Protein AF-A0A7C2J4K4-F1 (afdb_monomer_lite)

pLDDT: mean 77.4, std 17.07, range [34.66, 92.62]

Sequence (93 aa):
MIERRFFETRLPKPVMDRISRYAGEGRQLRAVFGPEGCRLVAVAAGCVPAVVLHSHTEEEFAQLRTAVLLEWERASRTLRSRGRTSSSEPLPA

Secondary structure (DSSP, 8-state):
------------HHHHHHHHHHHHTTPEEEEEEETTEEEEEEE-TTS--EEEEEESSHHHHHHHHHHHHHHHHHHHHHHHHHHHHS---PPP-

Structure (mmCIF, N/CA/C/O backbone):
data_AF-A0A7C2J4K4-F1
#
_entry.id   AF-A0A7C2J4K4-F1
#
loop_
_atom_site.group_PDB
_atom_site.id
_atom_site.type_symbol
_atom_site.label_atom_id
_atom_site.label_alt_id
_atom_site.label_comp_id
_atom_site.label_asym_id
_atom_site.label_entity_id
_atom_site.label_seq_id
_atom_site.pdbx_PDB_ins_code
_atom_site.Cartn_x
_atom_site.Cartn_y
_atom_site.Cartn_z
_atom_site.occupancy
_atom_site.B_iso_or_equiv
_atom_site.auth_seq_id
_atom_site.auth_comp_id
_atom_site.auth_asym_id
_atom_site.auth_atom_id
_atom_site.pdbx_PDB_model_num
ATOM 1 N N . MET A 1 1 ? 15.336 23.797 -15.319 1.00 34.66 1 MET A N 1
ATOM 2 C CA . MET A 1 1 ? 13.866 23.882 -15.431 1.00 34.66 1 MET A CA 1
ATOM 3 C C . MET A 1 1 ? 13.323 22.523 -15.009 1.00 34.66 1 MET A C 1
ATOM 5 O O . MET A 1 1 ? 13.387 21.587 -15.788 1.00 34.66 1 MET A O 1
ATOM 9 N N . ILE A 1 2 ? 12.983 22.348 -13.728 1.00 40.16 2 ILE A N 1
ATOM 10 C CA . ILE A 1 2 ? 12.500 21.055 -13.221 1.00 40.16 2 ILE A CA 1
ATOM 11 C C . ILE A 1 2 ? 11.028 20.986 -13.610 1.00 40.16 2 ILE A C 1
ATOM 13 O O . ILE A 1 2 ? 10.197 21.631 -12.971 1.00 40.16 2 ILE A O 1
ATOM 17 N N . GLU A 1 3 ? 10.724 20.270 -14.693 1.00 35.03 3 GLU A N 1
ATOM 18 C CA . GLU A 1 3 ? 9.355 19.887 -15.019 1.00 35.03 3 GLU A CA 1
ATOM 19 C C . GLU A 1 3 ? 8.804 19.086 -13.838 1.00 35.03 3 GLU A C 1
ATOM 21 O O . GLU A 1 3 ? 9.014 17.881 -13.704 1.00 35.03 3 GLU A O 1
ATOM 26 N N . ARG A 1 4 ? 8.092 19.773 -12.944 1.00 40.78 4 ARG A N 1
ATOM 27 C CA . ARG A 1 4 ? 7.156 19.148 -12.020 1.00 40.78 4 ARG A CA 1
ATOM 28 C C . ARG A 1 4 ? 6.017 18.587 -12.865 1.00 40.78 4 ARG A C 1
ATOM 30 O O . ARG A 1 4 ? 4.949 19.187 -12.944 1.00 40.78 4 ARG A O 1
ATOM 37 N N . ARG A 1 5 ? 6.240 17.434 -13.500 1.00 38.38 5 ARG A N 1
ATOM 38 C CA . ARG A 1 5 ? 5.152 16.552 -13.920 1.00 38.38 5 ARG A CA 1
ATOM 39 C C . ARG A 1 5 ? 4.494 16.056 -12.640 1.00 38.38 5 ARG A C 1
ATOM 41 O O . ARG A 1 5 ? 4.827 14.999 -12.114 1.00 38.38 5 ARG A O 1
ATOM 48 N N . PHE A 1 6 ? 3.609 16.883 -12.090 1.00 42.34 6 PHE A N 1
ATOM 49 C CA . PHE A 1 6 ? 2.567 16.429 -11.191 1.00 42.34 6 PHE A CA 1
ATOM 50 C C . PHE A 1 6 ? 1.747 15.428 -11.996 1.00 42.34 6 PHE A C 1
ATOM 52 O O . PHE A 1 6 ? 0.820 15.795 -12.711 1.00 42.34 6 PHE A O 1
ATOM 59 N N . PHE A 1 7 ? 2.133 14.157 -11.933 1.00 46.41 7 PHE A N 1
ATOM 60 C CA . PHE A 1 7 ? 1.221 13.089 -12.271 1.00 46.41 7 PHE A CA 1
ATOM 61 C C . PHE A 1 7 ? 0.103 13.166 -11.233 1.00 46.41 7 PHE A C 1
ATOM 63 O O . PHE A 1 7 ? 0.197 12.623 -10.134 1.00 46.41 7 PHE A O 1
ATOM 70 N N . GLU A 1 8 ? -0.976 13.858 -11.595 1.00 46.28 8 GLU A N 1
ATOM 71 C CA . GLU A 1 8 ? -2.323 13.588 -11.101 1.00 46.28 8 GLU A CA 1
ATOM 72 C C . GLU A 1 8 ? -2.742 12.167 -11.518 1.00 46.28 8 GLU A C 1
ATOM 74 O O . GLU A 1 8 ? -3.811 11.939 -12.075 1.00 46.28 8 GLU A O 1
ATOM 79 N N . THR A 1 9 ? -1.925 11.153 -11.243 1.00 55.31 9 THR A N 1
ATOM 80 C CA . THR A 1 9 ? -2.413 9.784 -11.148 1.00 55.31 9 THR A CA 1
ATOM 81 C C . THR A 1 9 ? -3.207 9.719 -9.857 1.00 55.31 9 THR A C 1
ATOM 83 O O . THR A 1 9 ? -2.730 9.240 -8.828 1.00 55.31 9 THR A O 1
ATOM 86 N N . ARG A 1 10 ? -4.426 10.272 -9.896 1.00 67.75 10 ARG A N 1
ATOM 87 C CA . ARG A 1 10 ? -5.452 9.953 -8.911 1.00 67.75 10 ARG A CA 1
ATOM 88 C C . ARG A 1 10 ? -5.539 8.437 -8.900 1.00 67.75 10 ARG A C 1
ATOM 90 O O . ARG A 1 10 ? -5.882 7.826 -9.912 1.00 67.75 10 ARG A O 1
ATOM 97 N N . LEU A 1 11 ? -5.153 7.839 -7.777 1.00 78.56 11 LEU A N 1
ATOM 98 C CA . LEU A 1 11 ? -5.251 6.400 -7.612 1.00 78.56 11 LEU A CA 1
ATOM 99 C C . LEU A 1 11 ? -6.701 5.981 -7.887 1.00 78.56 11 LEU A C 1
ATOM 101 O O . LEU A 1 11 ? -7.627 6.724 -7.537 1.00 78.56 11 LEU A O 1
ATOM 105 N N . PRO A 1 12 ? -6.926 4.804 -8.493 1.00 83.94 12 PRO A N 1
ATOM 106 C CA . PRO A 1 12 ? -8.276 4.312 -8.702 1.00 83.94 12 PRO A CA 1
ATOM 107 C C . PRO A 1 12 ? -9.058 4.339 -7.387 1.00 83.94 12 PRO A C 1
ATOM 109 O O . PRO A 1 12 ? -8.525 3.970 -6.338 1.00 83.94 12 PRO A O 1
ATOM 112 N N . LYS A 1 13 ? -10.335 4.735 -7.434 1.00 83.62 13 LYS A N 1
ATOM 113 C CA . LYS A 1 13 ? -11.196 4.806 -6.241 1.00 83.62 13 LYS A CA 1
ATOM 114 C C . LYS A 1 13 ? -11.127 3.541 -5.358 1.00 83.62 13 LYS A C 1
ATOM 116 O O . LYS A 1 13 ? -10.915 3.696 -4.160 1.00 83.62 13 LYS A O 1
ATOM 121 N N . PRO A 1 14 ? -11.134 2.305 -5.906 1.00 85.75 14 PRO A N 1
ATOM 122 C CA . PRO A 1 14 ? -10.995 1.090 -5.092 1.00 85.75 14 PRO A CA 1
ATOM 123 C C . PRO A 1 14 ? -9.663 0.961 -4.334 1.00 85.75 14 PRO A C 1
ATOM 125 O O . PRO A 1 14 ? -9.574 0.221 -3.353 1.00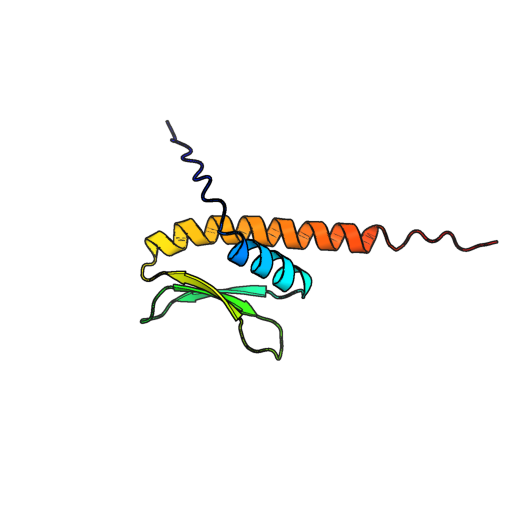 85.75 14 PRO A O 1
ATOM 128 N N . VAL A 1 15 ? -8.603 1.616 -4.811 1.00 86.69 15 VAL A N 1
ATOM 129 C CA . VAL A 1 15 ? -7.302 1.683 -4.131 1.00 86.69 15 VAL A CA 1
ATOM 130 C C . VAL A 1 15 ? -7.362 2.727 -3.018 1.00 86.69 15 VAL A C 1
ATOM 132 O O . VAL A 1 15 ? -6.963 2.432 -1.894 1.00 86.69 15 VAL A O 1
ATOM 135 N N . MET A 1 16 ? -7.932 3.906 -3.289 1.00 89.25 16 MET A N 1
ATOM 136 C CA . MET A 1 16 ? -8.115 4.954 -2.274 1.00 89.25 16 MET A CA 1
ATOM 137 C C . MET A 1 16 ? -9.016 4.507 -1.114 1.00 89.25 16 MET A C 1
ATOM 139 O O . MET A 1 16 ? -8.705 4.780 0.048 1.00 89.25 16 MET A O 1
ATOM 143 N N . ASP A 1 17 ? -10.086 3.766 -1.405 1.00 89.75 17 ASP A N 1
ATOM 144 C CA . ASP A 1 17 ? -10.996 3.222 -0.391 1.00 89.75 17 ASP A CA 1
ATOM 145 C C . ASP A 1 17 ? -10.266 2.222 0.527 1.00 89.75 17 ASP A C 1
ATOM 147 O O . ASP A 1 17 ? -10.401 2.270 1.753 1.00 89.75 17 ASP A O 1
ATOM 151 N N . ARG A 1 18 ? -9.415 1.358 -0.050 1.00 90.81 18 ARG A N 1
ATOM 152 C CA . ARG A 1 18 ? -8.562 0.424 0.707 1.00 90.81 18 ARG A CA 1
ATOM 153 C C . ARG A 1 18 ? -7.539 1.151 1.576 1.00 90.81 18 ARG A C 1
ATOM 155 O O . ARG A 1 18 ? -7.377 0.787 2.738 1.00 90.81 18 ARG A O 1
ATOM 162 N N . ILE A 1 19 ? -6.885 2.181 1.041 1.00 91.38 19 ILE A N 1
ATOM 163 C CA . ILE A 1 19 ? -5.938 3.021 1.789 1.00 91.38 19 ILE A CA 1
ATOM 164 C C . ILE A 1 19 ? -6.631 3.651 2.996 1.00 91.38 19 ILE A C 1
ATOM 166 O O . ILE A 1 19 ? -6.160 3.498 4.121 1.00 91.38 19 ILE A O 1
ATOM 170 N N . SER A 1 20 ? -7.775 4.301 2.774 1.00 89.06 20 SER A N 1
ATOM 171 C CA . SER A 1 20 ? -8.527 4.985 3.830 1.00 89.06 20 SER A CA 1
ATOM 172 C C . SER A 1 20 ? -8.940 4.026 4.941 1.00 89.06 20 SER A C 1
ATOM 174 O O . SER A 1 20 ? -8.764 4.324 6.122 1.00 89.06 20 SER A O 1
ATOM 176 N N . ARG A 1 21 ? -9.430 2.840 4.565 1.00 89.69 21 ARG A N 1
ATOM 177 C CA . ARG A 1 21 ? -9.813 1.795 5.511 1.00 89.69 21 ARG A CA 1
ATOM 178 C C . ARG A 1 21 ? -8.624 1.278 6.318 1.00 89.69 21 ARG A C 1
ATOM 180 O O . ARG A 1 21 ? -8.686 1.264 7.541 1.00 89.69 21 ARG A O 1
ATOM 187 N N . TYR A 1 22 ? -7.545 0.859 5.661 1.00 92.31 22 TYR A N 1
ATOM 188 C CA . TYR A 1 22 ? -6.410 0.245 6.352 1.00 92.31 22 TYR A CA 1
ATOM 189 C C . TYR A 1 22 ? -5.605 1.244 7.188 1.00 92.31 22 TYR A C 1
ATOM 191 O O . TYR A 1 22 ? -5.117 0.879 8.257 1.00 92.31 22 TYR A O 1
ATOM 199 N N . ALA A 1 23 ? -5.515 2.503 6.755 1.00 88.94 23 ALA A N 1
ATOM 200 C CA . ALA A 1 23 ? -5.007 3.587 7.589 1.00 88.94 23 ALA A CA 1
ATOM 201 C C . ALA A 1 23 ? -5.924 3.830 8.809 1.00 88.94 23 ALA A C 1
ATOM 203 O O . ALA A 1 23 ? -5.425 4.016 9.917 1.00 88.94 23 ALA A O 1
ATOM 204 N N . GLY A 1 24 ? -7.250 3.739 8.617 1.00 85.06 24 GLY A N 1
ATOM 205 C CA . GLY A 1 24 ? -8.301 3.682 9.654 1.00 85.06 24 GLY A CA 1
ATOM 206 C C . GLY A 1 24 ? -8.053 2.648 10.734 1.00 85.06 24 GLY A C 1
ATOM 207 O O . GLY A 1 24 ? -8.129 2.941 11.922 1.00 85.06 24 GLY A O 1
ATOM 208 N N . GLU A 1 25 ? -7.708 1.446 10.298 1.00 87.56 25 GLU A N 1
ATOM 209 C CA . GLU A 1 25 ? -7.414 0.299 11.153 1.00 87.56 25 GLU A CA 1
ATOM 210 C C . GLU A 1 25 ? -6.037 0.401 11.844 1.00 87.56 25 GLU A C 1
ATOM 212 O O . GLU A 1 25 ? -5.649 -0.509 12.572 1.00 87.56 25 GLU A O 1
ATOM 217 N N . GLY A 1 26 ? -5.268 1.476 11.619 1.00 86.38 26 GLY A N 1
ATOM 218 C CA . GLY A 1 26 ? -3.942 1.657 12.216 1.00 86.38 26 GLY A CA 1
ATOM 219 C C . GLY A 1 26 ? -2.869 0.733 11.635 1.00 86.38 26 GLY A C 1
ATOM 220 O O . GLY A 1 26 ? -1.830 0.516 12.263 1.00 86.38 26 GLY A O 1
ATOM 221 N N . ARG A 1 27 ? -3.098 0.178 10.438 1.00 90.94 27 ARG A N 1
ATOM 222 C CA . ARG A 1 27 ? -2.115 -0.676 9.762 1.00 90.94 27 ARG A CA 1
ATOM 223 C C . ARG A 1 27 ? -0.882 0.129 9.352 1.00 90.94 27 ARG A C 1
ATOM 225 O O . ARG A 1 27 ? -0.932 1.340 9.145 1.00 90.94 27 ARG A O 1
ATOM 232 N N . GLN A 1 28 ? 0.231 -0.570 9.174 1.00 89.75 28 GLN A N 1
ATOM 233 C CA . GLN A 1 28 ? 1.464 -0.012 8.632 1.00 89.75 28 GLN A CA 1
ATOM 234 C C . GLN A 1 28 ? 1.620 -0.391 7.167 1.00 89.75 28 GLN A C 1
ATOM 236 O O . GLN A 1 28 ? 1.421 -1.546 6.788 1.00 89.75 28 GLN A O 1
ATOM 241 N N . LEU A 1 29 ? 2.022 0.577 6.350 1.00 91.44 29 LEU A N 1
ATOM 242 C CA . LEU A 1 29 ? 2.345 0.336 4.955 1.00 91.44 29 LEU A CA 1
ATOM 243 C C . LEU A 1 29 ? 3.801 -0.132 4.829 1.00 91.44 29 LEU A C 1
ATOM 245 O O . LEU A 1 29 ? 4.712 0.511 5.352 1.00 91.44 29 LEU A O 1
ATOM 249 N N . ARG A 1 30 ? 4.032 -1.237 4.119 1.00 91.06 30 ARG A N 1
ATOM 250 C CA . ARG A 1 30 ? 5.368 -1.771 3.819 1.00 91.06 30 ARG A CA 1
ATOM 251 C C . ARG A 1 30 ? 5.510 -2.062 2.330 1.00 91.06 3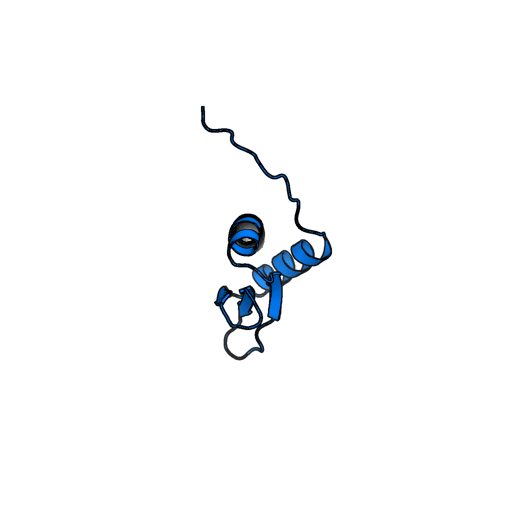0 ARG A C 1
ATOM 253 O O . ARG A 1 30 ? 4.578 -2.552 1.700 1.00 91.06 30 ARG A O 1
ATOM 260 N N . ALA A 1 31 ? 6.683 -1.766 1.780 1.00 91.06 31 ALA A N 1
ATOM 261 C CA . ALA A 1 31 ? 7.052 -2.179 0.431 1.00 91.06 31 ALA A CA 1
ATOM 262 C C . ALA A 1 31 ? 7.692 -3.571 0.479 1.00 91.06 31 ALA A C 1
ATOM 264 O O . ALA A 1 31 ? 8.517 -3.841 1.351 1.00 91.06 31 ALA A O 1
ATOM 265 N N . VAL A 1 32 ? 7.300 -4.439 -0.448 1.00 90.38 32 VAL A N 1
ATOM 266 C CA . VAL A 1 32 ? 7.850 -5.784 -0.630 1.00 90.38 3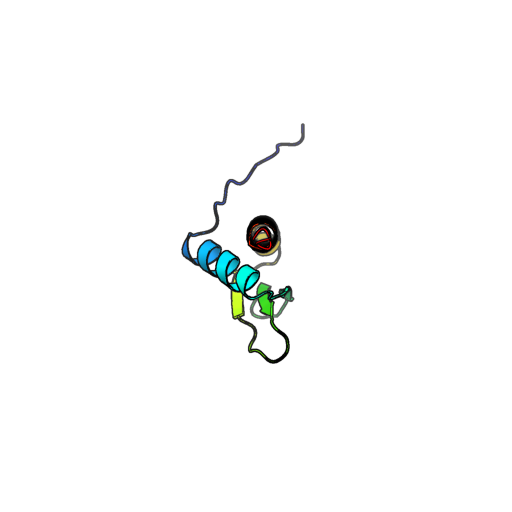2 VAL A CA 1
ATOM 267 C C . VAL A 1 32 ? 8.299 -5.904 -2.078 1.00 90.38 32 VAL A C 1
ATOM 269 O O . VAL A 1 32 ? 7.511 -5.665 -2.991 1.00 90.38 32 VAL A O 1
ATOM 272 N N . PHE A 1 33 ? 9.557 -6.279 -2.273 1.00 88.19 33 PHE A N 1
ATOM 273 C CA . PHE A 1 33 ? 10.164 -6.498 -3.582 1.00 88.19 33 PHE A CA 1
ATOM 274 C C . PHE A 1 33 ? 10.447 -7.990 -3.729 1.00 88.19 33 PHE A C 1
ATOM 276 O O . PHE A 1 33 ? 10.923 -8.620 -2.783 1.00 88.19 33 PHE A O 1
ATOM 283 N N . GLY A 1 34 ? 10.113 -8.569 -4.877 1.00 85.44 34 GLY A N 1
ATOM 284 C CA . GLY A 1 34 ? 10.315 -9.990 -5.115 1.00 85.44 34 GLY A CA 1
ATOM 285 C C . GLY A 1 34 ? 10.253 -10.353 -6.596 1.00 85.44 34 GLY A C 1
ATOM 286 O O . GLY A 1 34 ? 9.915 -9.506 -7.421 1.00 85.44 34 GLY A O 1
ATOM 287 N N . PRO A 1 35 ? 10.547 -11.620 -6.929 1.00 82.75 35 PRO A N 1
ATOM 288 C CA . PRO A 1 35 ? 10.575 -12.107 -8.313 1.00 82.75 35 PRO A CA 1
ATOM 289 C C . PRO A 1 35 ? 9.214 -11.989 -9.017 1.00 82.75 35 PRO A C 1
ATOM 291 O O . PRO A 1 35 ? 9.149 -11.811 -10.224 1.00 82.75 35 PRO A O 1
ATOM 294 N N . GLU A 1 36 ? 8.128 -12.003 -8.246 1.00 84.88 36 GLU A N 1
ATOM 295 C CA . GLU A 1 36 ? 6.752 -11.809 -8.718 1.00 84.88 36 GLU A CA 1
ATOM 296 C C . GLU A 1 36 ? 6.363 -10.321 -8.879 1.00 84.88 36 GLU A C 1
ATOM 298 O O . GLU A 1 36 ? 5.183 -9.993 -9.023 1.00 84.88 36 GLU A O 1
ATOM 303 N N . GLY A 1 37 ? 7.321 -9.399 -8.758 1.00 89.44 37 GLY A N 1
ATOM 304 C CA . GLY A 1 37 ? 7.119 -7.952 -8.823 1.00 89.44 37 GLY A CA 1
ATOM 305 C C . GLY A 1 37 ? 7.064 -7.249 -7.461 1.00 89.44 37 GLY A C 1
ATOM 306 O O . GLY A 1 37 ? 7.267 -7.834 -6.392 1.00 89.44 37 GLY A O 1
ATOM 307 N N . CYS A 1 38 ? 6.777 -5.950 -7.503 1.00 90.25 38 CYS A N 1
ATOM 308 C CA . CYS A 1 38 ? 6.801 -5.046 -6.356 1.00 90.25 38 CYS A CA 1
ATOM 309 C C . CYS A 1 38 ? 5.398 -4.831 -5.787 1.00 90.25 38 CYS A C 1
ATOM 311 O O . CYS A 1 38 ? 4.433 -4.626 -6.526 1.00 90.25 38 CYS A O 1
ATOM 313 N N . ARG A 1 39 ? 5.262 -4.846 -4.460 1.00 92.06 39 ARG A N 1
ATOM 314 C CA . ARG A 1 39 ? 3.970 -4.751 -3.771 1.00 92.06 39 ARG A CA 1
ATOM 315 C C . ARG A 1 39 ? 4.017 -3.739 -2.636 1.00 92.06 39 ARG A C 1
ATOM 317 O O . ARG A 1 39 ? 4.994 -3.670 -1.895 1.00 92.06 39 ARG A O 1
ATOM 324 N N . LEU A 1 40 ? 2.926 -2.999 -2.452 1.00 91.50 40 LEU A N 1
ATOM 325 C CA . LEU A 1 40 ? 2.654 -2.280 -1.206 1.00 91.50 40 LEU A CA 1
ATOM 326 C C . LEU A 1 40 ? 1.630 -3.061 -0.403 1.00 91.50 40 LEU A C 1
ATOM 328 O O . LEU A 1 40 ? 0.518 -3.311 -0.875 1.00 91.50 40 LEU A O 1
ATOM 332 N N . VAL A 1 41 ? 2.013 -3.434 0.812 1.00 92.38 41 VAL A N 1
ATOM 333 C CA . VAL A 1 41 ? 1.187 -4.220 1.722 1.00 92.38 41 VAL A CA 1
ATOM 334 C C . VAL A 1 41 ? 0.851 -3.427 2.975 1.00 92.38 41 VAL A C 1
ATOM 336 O O . VAL A 1 41 ? 1.698 -2.745 3.547 1.00 92.38 41 VAL A O 1
ATOM 339 N N . ALA A 1 42 ? -0.399 -3.537 3.407 1.00 92.62 42 ALA A N 1
ATOM 340 C CA . ALA A 1 42 ? -0.885 -3.042 4.680 1.00 92.62 42 ALA A CA 1
ATOM 341 C C . ALA A 1 42 ? -0.826 -4.170 5.716 1.00 92.62 42 ALA A C 1
ATOM 343 O O . ALA A 1 42 ? -1.487 -5.203 5.568 1.00 92.62 42 ALA A O 1
ATOM 344 N N . VAL A 1 43 ? -0.047 -3.968 6.775 1.00 90.81 43 VAL A N 1
ATOM 345 C CA . VAL A 1 43 ? 0.236 -4.975 7.803 1.00 90.81 43 VAL A CA 1
ATOM 346 C C . VAL A 1 43 ? -0.257 -4.485 9.161 1.00 90.81 43 VAL A C 1
ATOM 348 O O . VAL A 1 43 ? 0.030 -3.359 9.558 1.00 90.81 43 VAL A O 1
ATOM 351 N N . ALA A 1 44 ? -0.977 -5.341 9.882 1.00 88.62 44 ALA A N 1
ATOM 352 C CA . ALA A 1 44 ? -1.278 -5.177 11.303 1.00 88.62 44 ALA A CA 1
ATOM 353 C C . ALA A 1 44 ? -0.626 -6.322 12.083 1.00 88.62 44 ALA A C 1
ATOM 355 O O . ALA A 1 44 ? -0.522 -7.438 11.569 1.00 88.62 44 ALA A O 1
ATOM 356 N N . ALA A 1 45 ? -0.186 -6.049 13.313 1.00 79.38 45 ALA A N 1
ATOM 357 C CA . ALA A 1 45 ? 0.366 -7.080 14.183 1.00 79.38 45 ALA A CA 1
ATOM 358 C C . ALA A 1 45 ? -0.662 -8.213 14.366 1.00 79.38 45 ALA A C 1
ATOM 360 O O . ALA A 1 45 ? -1.808 -7.958 14.724 1.00 79.38 45 ALA A O 1
ATOM 361 N N . GLY A 1 46 ? -0.264 -9.452 14.061 1.00 74.50 46 GLY A N 1
ATOM 362 C CA . GLY A 1 46 ? -1.132 -10.630 14.178 1.00 74.50 46 GLY A CA 1
ATOM 363 C C . GLY A 1 46 ? -2.179 -10.807 13.069 1.00 74.50 46 GLY A C 1
ATO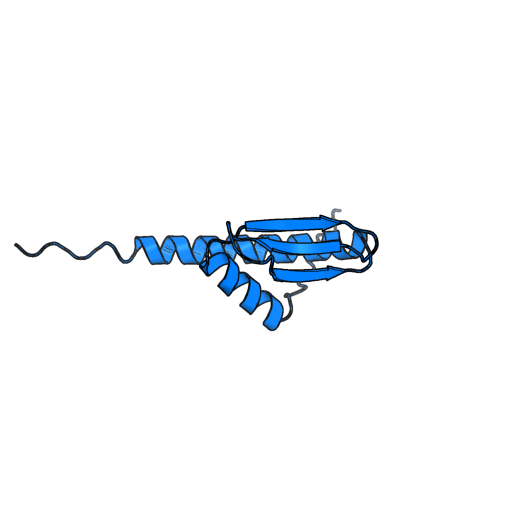M 364 O O . GLY A 1 46 ? -3.004 -11.708 13.168 1.00 74.50 46 GLY A O 1
ATOM 365 N N . CYS A 1 47 ? -2.165 -9.988 12.012 1.00 77.12 47 CYS A N 1
ATOM 366 C CA . CYS A 1 47 ? -3.086 -10.103 10.876 1.00 77.12 47 CYS A CA 1
ATOM 367 C C . CYS A 1 47 ? -2.372 -10.486 9.576 1.00 77.12 47 CYS A C 1
ATOM 369 O O . CYS A 1 47 ? -1.186 -10.214 9.384 1.00 77.12 47 CYS A O 1
ATOM 371 N N . VAL A 1 48 ? -3.137 -11.051 8.637 1.00 83.19 48 VAL A N 1
ATOM 372 C CA . VAL A 1 48 ? -2.658 -11.352 7.283 1.00 83.19 48 VAL A CA 1
ATOM 373 C C . VAL A 1 48 ? -2.369 -10.041 6.524 1.00 83.19 48 VAL A C 1
ATOM 375 O O . VAL A 1 48 ? -3.229 -9.147 6.513 1.00 83.19 48 VAL A O 1
ATOM 378 N N . PRO A 1 49 ? -1.187 -9.900 5.886 1.00 87.19 49 PRO A N 1
ATOM 379 C CA . PRO A 1 49 ? -0.866 -8.751 5.042 1.00 87.19 49 PRO A CA 1
ATOM 380 C C . PRO A 1 49 ? -1.879 -8.585 3.905 1.00 87.19 49 PRO A C 1
ATOM 382 O O . PRO A 1 49 ? -2.174 -9.540 3.189 1.00 87.19 49 PRO A O 1
ATOM 385 N N . ALA A 1 50 ? -2.377 -7.366 3.699 1.00 89.19 50 ALA A N 1
ATOM 386 C CA . ALA A 1 50 ? -3.284 -7.053 2.596 1.00 89.19 50 ALA A CA 1
ATOM 387 C C . ALA A 1 50 ? -2.554 -6.264 1.505 1.00 89.19 50 ALA A C 1
ATOM 389 O O . ALA A 1 50 ? -1.928 -5.245 1.792 1.00 89.19 50 ALA A O 1
ATOM 390 N N . VAL A 1 51 ? -2.645 -6.709 0.250 1.00 89.44 51 VAL A N 1
ATOM 391 C CA . VAL A 1 51 ? -2.022 -6.012 -0.885 1.00 89.44 51 VAL A CA 1
ATOM 392 C C . VAL A 1 51 ? -2.885 -4.820 -1.308 1.00 89.44 51 VAL A C 1
ATOM 394 O O . VAL A 1 51 ? -4.070 -4.958 -1.619 1.00 89.44 51 VAL A O 1
ATOM 397 N N . VAL A 1 52 ? -2.270 -3.639 -1.330 1.00 88.88 52 VAL A N 1
ATOM 398 C CA . VAL A 1 52 ? -2.886 -2.376 -1.764 1.00 88.88 52 VAL A CA 1
ATOM 399 C C . VAL A 1 52 ? -2.538 -2.077 -3.221 1.00 88.88 52 VAL A C 1
ATOM 401 O O . VAL A 1 52 ? -3.383 -1.587 -3.965 1.00 88.88 52 VAL A O 1
ATOM 404 N N . LEU A 1 53 ? -1.312 -2.405 -3.630 1.00 90.31 53 LEU A N 1
ATOM 405 C CA . LEU A 1 53 ? -0.802 -2.178 -4.977 1.00 90.31 53 LEU A CA 1
ATOM 406 C C . LEU A 1 53 ? 0.185 -3.283 -5.361 1.00 90.31 53 LEU A C 1
ATOM 408 O O . LEU A 1 53 ? 0.971 -3.721 -4.519 1.00 90.31 53 LEU A O 1
ATOM 412 N N . HIS A 1 54 ? 0.168 -3.676 -6.631 1.00 89.94 54 HIS A N 1
ATOM 413 C CA . HIS A 1 54 ? 1.135 -4.578 -7.249 1.00 89.94 54 HIS A CA 1
ATOM 414 C C . HIS A 1 54 ? 1.593 -3.986 -8.587 1.00 89.94 54 HIS A C 1
ATOM 416 O O . HIS A 1 54 ? 0.790 -3.388 -9.299 1.00 89.94 54 HIS A O 1
ATOM 422 N N . SER A 1 55 ? 2.885 -4.110 -8.873 1.00 87.62 55 SER A N 1
ATOM 423 C CA . SER A 1 55 ? 3.548 -3.686 -10.105 1.00 87.62 55 SER A CA 1
ATOM 424 C C . SER A 1 55 ? 4.521 -4.775 -10.544 1.00 87.62 55 SER A C 1
ATOM 426 O O . SER A 1 55 ? 5.103 -5.455 -9.696 1.00 87.62 55 SER A O 1
ATOM 428 N N . HIS A 1 56 ? 4.727 -4.921 -11.849 1.00 87.75 56 HIS A N 1
ATOM 429 C CA . HIS A 1 56 ? 5.678 -5.888 -12.399 1.00 87.75 56 HIS A CA 1
ATOM 430 C C . HIS A 1 56 ? 7.110 -5.341 -12.445 1.00 87.75 56 HIS A C 1
ATOM 432 O O . HIS A 1 56 ? 8.052 -6.127 -12.395 1.00 87.75 56 HIS A O 1
ATOM 438 N N . THR A 1 57 ? 7.278 -4.015 -12.480 1.00 85.81 57 THR A N 1
ATOM 439 C CA . THR A 1 57 ? 8.590 -3.351 -12.523 1.00 85.81 57 THR A CA 1
ATOM 440 C C . THR A 1 57 ? 8.807 -2.414 -11.330 1.00 85.81 57 THR A C 1
ATOM 442 O O . THR A 1 57 ? 7.850 -1.877 -10.755 1.00 85.81 57 THR A O 1
ATOM 445 N N . GLU A 1 58 ? 10.075 -2.201 -10.961 1.00 84.81 58 GLU A N 1
ATOM 446 C CA . GLU A 1 58 ? 10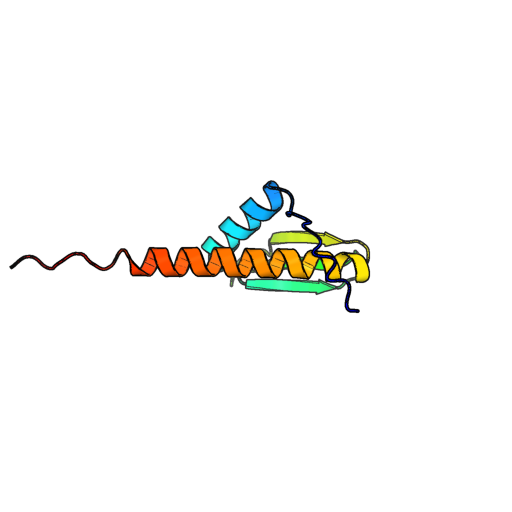.467 -1.272 -9.889 1.00 84.81 58 GLU A CA 1
ATOM 447 C C . GLU A 1 58 ? 10.226 0.198 -10.259 1.00 84.81 58 GLU A C 1
ATOM 449 O O . GLU A 1 58 ? 9.853 0.998 -9.399 1.00 84.81 58 GLU A O 1
ATOM 454 N N . GLU A 1 59 ? 10.384 0.562 -11.532 1.00 83.88 59 GLU A N 1
ATOM 455 C CA . GLU A 1 59 ? 10.224 1.940 -12.012 1.00 83.88 59 GLU A CA 1
ATOM 456 C C . GLU A 1 59 ? 8.761 2.394 -11.974 1.00 83.88 59 GLU A C 1
ATOM 458 O O . GLU A 1 59 ? 8.457 3.464 -11.436 1.00 83.88 59 GLU A O 1
ATOM 463 N N . GLU A 1 60 ? 7.833 1.556 -12.442 1.00 82.62 60 GLU A N 1
ATOM 464 C CA . GLU A 1 60 ? 6.389 1.793 -12.295 1.00 82.62 60 GLU A CA 1
ATOM 465 C C . GLU A 1 60 ? 5.993 1.832 -10.813 1.00 82.62 60 GLU A C 1
ATOM 467 O O . GLU A 1 60 ? 5.191 2.666 -10.376 1.00 82.62 60 GLU A O 1
ATOM 472 N N . PHE A 1 61 ? 6.608 0.967 -10.003 1.00 87.38 61 PHE A N 1
ATOM 473 C CA . PHE A 1 61 ? 6.342 0.911 -8.576 1.00 87.38 61 PHE A CA 1
ATOM 474 C C . PHE A 1 61 ? 6.785 2.178 -7.843 1.00 87.38 61 PHE A C 1
ATOM 476 O O . PHE A 1 61 ? 6.058 2.659 -6.974 1.00 87.38 61 PHE A O 1
ATOM 483 N N . ALA A 1 62 ? 7.942 2.748 -8.182 1.00 85.56 62 ALA A N 1
ATOM 484 C CA . ALA A 1 62 ? 8.441 3.972 -7.562 1.00 85.56 62 ALA A CA 1
ATOM 48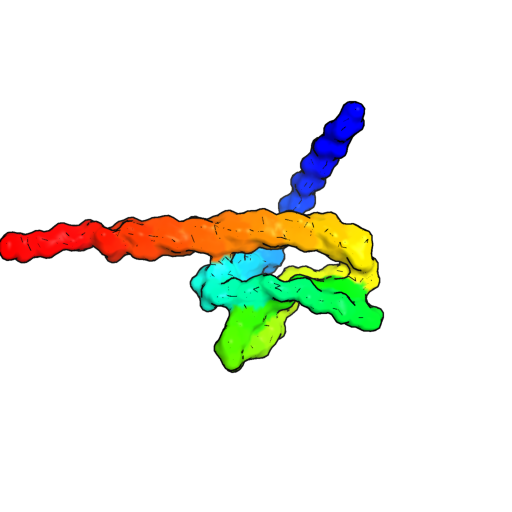5 C C . ALA A 1 62 ? 7.479 5.155 -7.774 1.00 85.56 62 ALA A C 1
ATOM 487 O O . ALA A 1 62 ? 7.203 5.919 -6.839 1.00 85.56 62 ALA A O 1
ATOM 488 N N . GLN A 1 63 ? 6.912 5.263 -8.978 1.00 81.88 63 GLN A N 1
ATOM 489 C CA . GLN A 1 63 ? 5.936 6.300 -9.317 1.00 81.88 63 GLN A CA 1
ATOM 490 C C . GLN A 1 63 ? 4.642 6.122 -8.514 1.00 81.88 63 GLN A C 1
ATOM 492 O O . GLN A 1 63 ? 4.193 7.040 -7.823 1.00 81.88 63 GLN A O 1
ATOM 497 N N . LEU A 1 64 ? 4.082 4.911 -8.526 1.00 83.25 64 LEU A N 1
ATOM 498 C CA . LEU A 1 64 ? 2.826 4.613 -7.839 1.00 83.25 64 LEU A CA 1
ATOM 499 C C . LEU A 1 64 ? 2.959 4.673 -6.311 1.00 83.25 64 LEU A C 1
ATOM 501 O O . LEU A 1 64 ? 2.039 5.112 -5.616 1.00 83.25 64 LEU A O 1
ATOM 505 N N . ARG A 1 65 ? 4.119 4.285 -5.768 1.00 88.00 65 ARG A N 1
ATOM 506 C CA . ARG A 1 65 ? 4.399 4.309 -4.328 1.00 88.00 65 ARG A CA 1
ATOM 507 C C . ARG A 1 65 ? 4.260 5.704 -3.744 1.00 88.00 65 ARG A C 1
ATOM 509 O O . ARG A 1 65 ? 3.720 5.845 -2.649 1.00 88.00 65 ARG A O 1
ATOM 516 N N . THR A 1 66 ? 4.715 6.721 -4.468 1.00 86.19 66 THR A N 1
ATOM 517 C CA . THR A 1 66 ? 4.634 8.112 -4.011 1.00 86.19 66 THR A CA 1
ATOM 518 C C . THR A 1 66 ? 3.178 8.546 -3.830 1.00 86.19 66 THR A C 1
ATOM 520 O O . THR A 1 66 ? 2.824 9.080 -2.780 1.00 86.19 66 THR A O 1
ATOM 523 N N . ALA A 1 67 ? 2.310 8.237 -4.798 1.00 86.00 67 ALA A N 1
ATOM 524 C CA . ALA A 1 67 ? 0.885 8.548 -4.710 1.00 86.00 67 ALA A CA 1
ATOM 525 C C . ALA A 1 67 ? 0.203 7.815 -3.540 1.00 86.00 67 ALA A C 1
ATOM 527 O O . ALA A 1 67 ? -0.553 8.423 -2.783 1.00 86.00 67 ALA A O 1
ATOM 528 N N . VAL A 1 68 ? 0.513 6.527 -3.339 1.00 89.62 68 VAL A N 1
ATOM 529 C CA . VAL A 1 68 ? -0.058 5.734 -2.235 1.00 89.62 68 VAL A CA 1
ATOM 530 C C . VAL A 1 68 ? 0.381 6.267 -0.873 1.00 89.62 68 VAL A C 1
ATOM 532 O O . VAL A 1 68 ? -0.448 6.365 0.028 1.00 89.62 68 VAL A O 1
ATOM 535 N N . LEU A 1 69 ? 1.656 6.635 -0.709 1.00 88.75 69 LEU A N 1
ATOM 536 C CA . LEU A 1 69 ? 2.171 7.179 0.551 1.00 88.75 69 LEU A CA 1
ATOM 537 C C . LEU A 1 69 ? 1.494 8.500 0.929 1.00 88.75 69 LEU A C 1
ATOM 539 O O . LEU A 1 69 ? 1.123 8.678 2.089 1.00 88.75 69 LEU A O 1
ATOM 543 N N . LEU A 1 70 ? 1.292 9.392 -0.043 1.00 88.62 70 LEU A N 1
ATOM 544 C CA . LEU A 1 70 ? 0.607 10.667 0.181 1.00 88.62 70 LEU A CA 1
ATOM 545 C C . LEU A 1 70 ? -0.837 10.457 0.645 1.00 88.62 70 LEU A C 1
ATOM 547 O O . LEU A 1 70 ? -1.264 11.059 1.631 1.00 88.62 70 LEU A O 1
ATOM 551 N N . GLU A 1 71 ? -1.584 9.578 -0.024 1.00 88.62 71 GLU A N 1
ATOM 552 C CA . GLU A 1 71 ? -2.963 9.276 0.373 1.00 88.62 71 GLU A CA 1
ATOM 553 C C . GLU A 1 71 ? -3.034 8.544 1.719 1.00 88.62 71 GLU A C 1
ATOM 555 O O . GLU A 1 71 ? -3.918 8.817 2.532 1.00 88.62 71 GLU A O 1
ATOM 560 N N . TRP A 1 72 ? -2.067 7.673 2.014 1.00 89.94 72 TRP A N 1
ATOM 561 C CA . TRP A 1 72 ? -1.977 6.992 3.305 1.00 89.94 72 TRP A CA 1
ATOM 562 C C . TRP A 1 72 ? -1.764 7.969 4.459 1.00 89.94 72 TRP A C 1
ATOM 564 O O . TRP A 1 72 ? -2.408 7.868 5.509 1.00 89.94 72 TRP A O 1
ATOM 574 N N . GLU A 1 73 ? -0.870 8.938 4.267 1.00 88.62 73 GLU A N 1
ATOM 575 C CA . GLU A 1 73 ? -0.603 9.978 5.249 1.00 88.62 73 GLU A CA 1
ATOM 576 C C . GLU A 1 73 ? -1.830 10.874 5.457 1.00 88.62 73 GLU A C 1
ATOM 578 O O . GLU A 1 73 ? -2.214 11.135 6.601 1.00 88.62 73 GLU A O 1
ATOM 583 N N . ARG A 1 74 ? -2.490 11.295 4.369 1.00 86.88 74 ARG A N 1
ATOM 584 C CA . ARG A 1 74 ? -3.737 12.075 4.425 1.00 86.88 74 ARG A CA 1
ATOM 585 C C . ARG A 1 74 ? -4.819 11.343 5.209 1.00 86.88 74 ARG A C 1
ATOM 587 O O . ARG A 1 74 ? -5.383 11.918 6.140 1.00 86.88 74 ARG A O 1
ATOM 594 N N . ALA A 1 75 ? -5.066 10.075 4.884 1.00 86.44 75 ALA A N 1
ATOM 595 C CA . ALA A 1 75 ? -6.046 9.254 5.586 1.00 86.44 75 ALA A CA 1
ATOM 596 C C . ALA A 1 75 ? -5.713 9.154 7.082 1.00 86.44 75 ALA A C 1
ATOM 598 O O . ALA A 1 75 ? -6.551 9.470 7.928 1.00 86.44 75 ALA A O 1
ATOM 599 N N . SER A 1 76 ? -4.461 8.820 7.411 1.00 85.81 76 SER A N 1
ATOM 600 C CA . SER A 1 76 ? -3.984 8.685 8.794 1.00 85.81 76 SER A CA 1
ATOM 601 C C . SER A 1 76 ? -4.147 9.974 9.614 1.00 85.81 76 SER A C 1
ATOM 603 O O . SER A 1 76 ? -4.481 9.919 10.799 1.00 85.81 76 SER A O 1
ATOM 605 N N . ARG A 1 77 ? -3.934 11.151 9.004 1.00 82.44 77 ARG A N 1
ATOM 606 C CA . ARG A 1 77 ? -4.103 12.459 9.663 1.00 82.44 77 ARG A CA 1
ATOM 607 C C . ARG A 1 77 ? -5.573 12.789 9.935 1.00 82.44 77 ARG A C 1
ATOM 609 O O . ARG A 1 77 ? -5.893 13.208 11.046 1.00 82.44 77 ARG A O 1
ATOM 616 N N . THR A 1 78 ? -6.460 12.563 8.966 1.00 77.06 78 THR A N 1
ATOM 617 C CA . THR A 1 78 ? -7.911 12.811 9.099 1.00 77.06 78 THR A CA 1
ATOM 618 C C . THR A 1 78 ? -8.544 11.986 10.223 1.00 77.06 78 THR A C 1
ATOM 620 O O . THR A 1 78 ? -9.474 12.423 10.899 1.00 77.06 78 THR A O 1
ATOM 623 N N . LEU A 1 79 ? -8.025 10.786 10.465 1.00 67.88 79 LEU A N 1
ATOM 624 C CA . LEU A 1 79 ? -8.500 9.921 11.543 1.00 67.88 79 LEU A CA 1
ATOM 625 C C . LEU A 1 79 ? -8.036 10.413 12.918 1.00 67.88 79 LEU A C 1
ATOM 627 O O . LEU A 1 79 ? -8.819 10.435 13.867 1.00 67.88 79 LEU A O 1
ATOM 631 N N . ARG A 1 80 ? -6.787 10.886 13.018 1.00 64.44 80 ARG A N 1
ATOM 632 C CA . ARG A 1 80 ? -6.255 11.480 14.256 1.00 64.44 80 ARG A CA 1
ATOM 633 C C . ARG A 1 80 ? -6.981 12.769 14.645 1.00 64.44 80 ARG A C 1
ATOM 635 O O . ARG A 1 80 ? -7.179 13.007 15.833 1.00 64.44 80 ARG A O 1
ATOM 642 N N . SER A 1 81 ? -7.406 13.588 13.680 1.00 61.34 81 SER A N 1
ATOM 643 C CA . SER A 1 81 ? -8.179 14.807 13.964 1.00 61.34 81 SER A CA 1
ATOM 644 C C . SER A 1 81 ? -9.619 14.515 14.406 1.00 61.34 81 SER A C 1
ATOM 646 O O . SER A 1 81 ? -10.135 15.206 15.287 1.00 61.34 81 SER A O 1
ATOM 648 N N . ARG A 1 82 ? -10.248 13.454 13.880 1.00 57.16 82 ARG A N 1
ATOM 649 C CA . ARG A 1 82 ? -11.560 12.970 14.352 1.00 57.16 82 ARG A CA 1
ATOM 650 C C . ARG A 1 82 ? -11.521 12.398 15.771 1.00 57.16 82 ARG A C 1
ATOM 652 O O . ARG A 1 82 ? -12.423 12.675 16.550 1.00 57.16 82 ARG A O 1
ATOM 659 N N . GLY A 1 83 ? -10.463 11.675 16.143 1.00 52.69 83 GLY A N 1
ATOM 660 C CA . GLY A 1 83 ? -10.293 11.199 17.523 1.00 52.69 83 GLY A CA 1
ATOM 661 C C . GLY A 1 83 ? -10.132 12.336 18.540 1.00 52.69 83 GLY A C 1
ATOM 662 O O . GLY A 1 83 ? -10.584 12.221 19.673 1.00 52.69 83 GLY A O 1
ATOM 663 N N . ARG A 1 84 ? -9.544 13.470 18.130 1.00 48.66 84 ARG A N 1
ATOM 664 C CA . ARG A 1 84 ? -9.308 14.625 19.014 1.00 48.66 84 ARG A CA 1
ATOM 665 C C . ARG A 1 84 ? -10.518 15.537 19.213 1.00 48.66 84 ARG A C 1
ATOM 667 O O . ARG A 1 84 ? -10.514 16.327 20.146 1.00 48.66 84 ARG A O 1
ATOM 674 N N . THR A 1 85 ? -11.525 15.455 18.347 1.00 48.91 85 THR A N 1
ATOM 675 C CA . THR A 1 85 ? -12.752 16.269 18.443 1.00 48.91 85 THR A CA 1
ATOM 676 C C . THR A 1 85 ? -13.888 15.555 19.179 1.00 48.91 85 THR A C 1
ATOM 678 O O . THR A 1 85 ? -14.858 16.203 19.548 1.00 48.91 85 THR A O 1
ATOM 681 N N . SER A 1 86 ? -13.744 14.258 19.478 1.00 48.06 86 SER A N 1
ATOM 682 C CA . SER A 1 86 ? -14.707 13.482 20.277 1.00 48.06 86 SER A CA 1
ATOM 683 C C . SER A 1 86 ? -14.379 13.428 21.782 1.00 48.06 86 SER A C 1
ATOM 685 O O . SER A 1 86 ? -14.989 12.652 22.511 1.00 48.06 86 SER A O 1
ATOM 687 N N . SER A 1 87 ? -13.436 14.245 22.264 1.00 50.44 87 SER A N 1
ATOM 688 C CA . SER A 1 87 ? -13.210 14.508 23.695 1.00 50.44 87 SER A CA 1
ATOM 689 C C . SER A 1 87 ? -13.341 16.003 23.959 1.00 50.44 87 SER A C 1
ATOM 691 O O . SER A 1 87 ? -12.381 16.715 24.235 1.00 50.44 87 SER A O 1
ATOM 693 N N . SER A 1 88 ? -14.549 16.513 23.791 1.00 48.44 88 SER A N 1
ATOM 694 C CA . SER A 1 88 ? -14.975 17.791 24.359 1.00 48.44 88 SER A CA 1
ATOM 695 C C . SER A 1 88 ? -16.429 17.631 24.775 1.00 48.44 88 SER A C 1
ATOM 697 O O . SER A 1 88 ? -17.304 18.359 24.326 1.00 48.44 88 SER A O 1
ATOM 699 N N . GLU A 1 89 ? -16.690 16.605 25.584 1.00 51.72 89 GLU A N 1
ATOM 700 C CA . GLU A 1 89 ? -17.889 16.598 26.408 1.00 51.72 89 GLU A CA 1
ATOM 701 C C . GLU A 1 89 ? -17.554 17.475 27.624 1.00 51.72 89 GLU A C 1
ATOM 703 O O . GLU A 1 89 ? -16.593 17.169 28.340 1.00 51.72 89 GLU A O 1
ATOM 708 N N . PRO A 1 90 ? -18.223 18.622 27.821 1.00 52.19 90 PRO A N 1
ATOM 709 C CA . PRO A 1 90 ? -18.088 19.355 29.066 1.00 52.19 90 PRO A CA 1
ATOM 710 C C . PRO A 1 90 ? -18.687 18.479 30.168 1.00 52.19 90 PRO A C 1
ATOM 712 O O . PRO A 1 90 ? -19.844 18.072 30.074 1.00 52.19 90 PRO A O 1
ATOM 715 N N . LEU A 1 91 ? -17.894 18.174 31.197 1.00 54.66 91 LEU A N 1
ATOM 716 C CA . LEU A 1 91 ? -18.415 17.584 32.428 1.00 54.66 91 LEU A CA 1
ATOM 717 C C . LEU A 1 91 ? -19.527 18.506 32.959 1.00 54.66 91 LEU A C 1
ATOM 719 O O . LEU A 1 91 ? -19.265 19.700 33.140 1.00 54.66 91 LEU A O 1
ATOM 723 N N . PRO A 1 92 ? -20.758 18.011 33.170 1.00 61.25 92 PRO A N 1
ATOM 724 C CA . PRO A 1 92 ? -21.782 18.812 33.811 1.00 61.25 92 PRO A CA 1
ATOM 725 C C . PRO A 1 92 ? -21.506 18.936 35.318 1.00 61.25 92 PRO A C 1
ATOM 727 O O . PRO A 1 92 ? -21.301 17.927 35.989 1.00 61.25 92 PRO A O 1
ATOM 730 N N . ALA A 1 93 ? -21.597 20.195 35.767 1.00 58.62 93 ALA A N 1
ATOM 731 C CA . ALA A 1 93 ? -21.697 20.753 37.126 1.00 58.62 93 ALA A CA 1
ATOM 732 C C . ALA A 1 93 ? -20.519 20.544 38.095 1.00 58.62 93 ALA A C 1
ATOM 734 O O . ALA A 1 93 ? -20.385 19.450 38.683 1.00 58.62 93 ALA A O 1
#

Foldseek 3Di:
DPPPPPPPPVDPPVLLVVLLVLLLVVWDWDWDQDCQFIFIWTDDVPDDTDTSDGDRDPVVVVVVVVVSVVSNVVSNVVNVVVVVVVPPDPDDD

Radius of gyration: 16.92 Å; chains: 1; bounding box: 36×36×53 Å